Protein AF-A0AAV3HNU1-F1 (afdb_monomer_lite)

Structure (mmCIF, N/CA/C/O backbone):
data_AF-A0AAV3HNU1-F1
#
_entry.id   AF-A0AAV3HNU1-F1
#
loop_
_atom_site.group_PDB
_atom_site.id
_atom_site.type_symbol
_atom_site.label_atom_id
_atom_site.label_alt_id
_atom_site.label_comp_id
_atom_site.label_asym_id
_atom_site.label_entity_id
_atom_site.label_seq_id
_atom_site.pdbx_PDB_ins_code
_atom_site.Cartn_x
_atom_site.Cartn_y
_atom_site.Cartn_z
_atom_site.occupancy
_atom_site.B_iso_or_equiv
_atom_site.auth_seq_id
_atom_site.auth_comp_id
_atom_site.auth_asym_id
_atom_site.auth_atom_id
_atom_site.pdbx_PDB_model_num
ATOM 1 N N . MET A 1 1 ? -1.189 5.387 3.495 1.00 84.12 1 MET A N 1
ATOM 2 C CA . MET A 1 1 ? -0.755 4.188 4.247 1.00 84.12 1 MET A CA 1
ATOM 3 C C . MET A 1 1 ? -0.101 3.143 3.357 1.00 84.12 1 MET A C 1
ATOM 5 O O . MET A 1 1 ? 0.985 2.709 3.705 1.00 84.12 1 MET A O 1
ATOM 9 N N . LEU A 1 2 ? -0.701 2.771 2.221 1.00 89.12 2 LEU A N 1
ATOM 10 C CA . LEU A 1 2 ? -0.192 1.687 1.368 1.00 89.12 2 LEU A CA 1
ATOM 11 C C . LEU A 1 2 ? 1.288 1.800 0.977 1.00 89.12 2 LEU A C 1
ATOM 13 O O . LEU A 1 2 ? 2.003 0.831 1.157 1.00 89.12 2 LEU A O 1
ATOM 17 N N . ILE A 1 3 ? 1.782 2.970 0.557 1.00 90.56 3 ILE A N 1
ATOM 18 C CA . ILE A 1 3 ? 3.215 3.147 0.229 1.00 90.56 3 ILE A CA 1
ATOM 19 C C . ILE A 1 3 ? 4.121 2.844 1.435 1.00 90.56 3 ILE A C 1
ATOM 21 O O . ILE A 1 3 ? 5.140 2.176 1.309 1.00 90.56 3 ILE A O 1
ATOM 25 N N . GLN A 1 4 ? 3.747 3.308 2.631 1.00 88.56 4 GLN A N 1
ATOM 26 C CA . GLN A 1 4 ? 4.532 3.057 3.846 1.00 88.56 4 GLN A CA 1
ATOM 27 C C . GLN A 1 4 ? 4.512 1.580 4.242 1.00 88.56 4 GLN A C 1
ATOM 29 O O . GLN A 1 4 ? 5.512 1.069 4.738 1.00 88.56 4 GLN A O 1
ATOM 34 N N . MET A 1 5 ? 3.379 0.911 4.022 1.00 90.25 5 MET A N 1
ATOM 35 C CA . MET A 1 5 ? 3.245 -0.529 4.213 1.00 90.25 5 MET A CA 1
ATOM 36 C C . MET A 1 5 ? 4.103 -1.289 3.200 1.00 90.25 5 MET A C 1
ATOM 38 O O . MET A 1 5 ? 4.902 -2.114 3.611 1.00 90.25 5 MET A O 1
ATOM 42 N N . ALA A 1 6 ? 4.034 -0.934 1.917 1.00 91.12 6 ALA A N 1
ATOM 43 C CA . ALA A 1 6 ? 4.838 -1.536 0.858 1.00 91.12 6 ALA A CA 1
ATOM 44 C C . ALA A 1 6 ? 6.344 -1.430 1.128 1.00 91.12 6 ALA A C 1
ATOM 46 O O . ALA A 1 6 ? 7.061 -2.399 0.916 1.00 91.12 6 ALA A O 1
ATOM 47 N N . ASN A 1 7 ? 6.807 -0.294 1.665 1.00 91.31 7 ASN A N 1
ATOM 48 C CA . ASN A 1 7 ? 8.202 -0.134 2.080 1.00 91.31 7 ASN A CA 1
ATOM 49 C C . ASN A 1 7 ? 8.568 -1.028 3.271 1.00 91.31 7 ASN 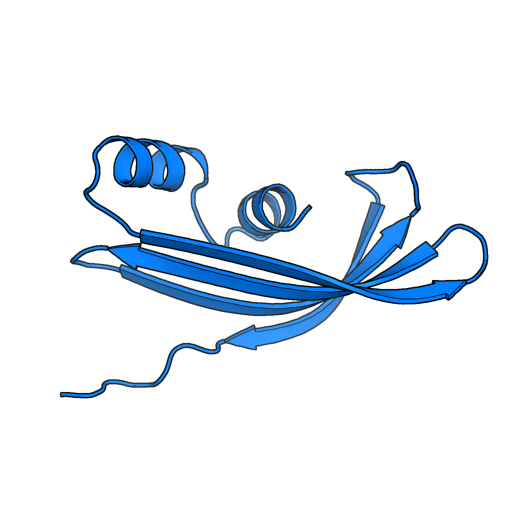A C 1
ATOM 51 O O . ASN A 1 7 ? 9.661 -1.573 3.339 1.00 91.31 7 ASN A O 1
ATOM 55 N N . ARG A 1 8 ? 7.673 -1.121 4.260 1.00 90.44 8 ARG A N 1
ATOM 56 C CA . ARG A 1 8 ? 7.937 -1.821 5.523 1.00 90.44 8 ARG A CA 1
ATOM 57 C C . ARG A 1 8 ? 7.847 -3.338 5.392 1.00 90.44 8 ARG A C 1
ATOM 59 O O . ARG A 1 8 ? 8.577 -4.036 6.080 1.00 90.44 8 ARG A O 1
ATOM 66 N N . GLU A 1 9 ? 6.944 -3.812 4.547 1.00 91.81 9 GLU A N 1
ATOM 67 C CA . GLU A 1 9 ? 6.761 -5.225 4.208 1.00 91.81 9 GLU A CA 1
ATOM 68 C C . GLU A 1 9 ? 7.608 -5.638 2.991 1.00 91.81 9 GLU A C 1
ATOM 70 O O . GLU A 1 9 ? 7.436 -6.735 2.468 1.00 91.81 9 GLU A O 1
ATOM 75 N N . GLU A 1 10 ? 8.491 -4.747 2.520 1.00 92.31 10 GLU A N 1
ATOM 76 C CA . GLU A 1 10 ? 9.452 -4.996 1.437 1.00 92.31 10 GLU A CA 1
ATOM 77 C C . GLU A 1 10 ? 8.804 -5.468 0.122 1.00 92.31 10 GLU A C 1
ATOM 79 O O . GLU A 1 10 ? 9.399 -6.198 -0.667 1.00 92.31 10 GLU A O 1
ATOM 84 N N . TRP A 1 11 ? 7.571 -5.031 -0.154 1.00 90.81 11 TRP A N 1
ATOM 85 C CA . TRP A 1 11 ? 6.905 -5.313 -1.430 1.00 90.81 11 TRP A CA 1
ATOM 86 C C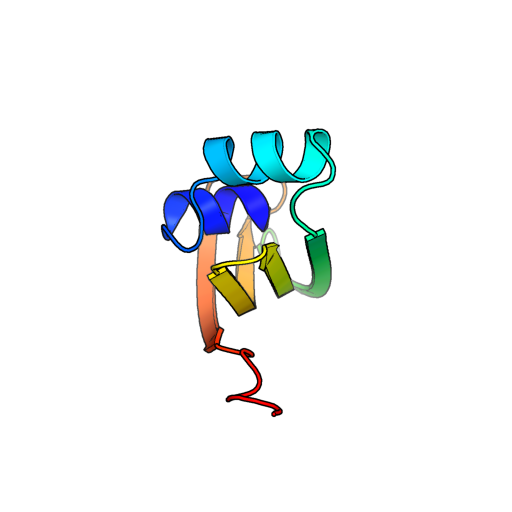 . TRP A 1 11 ? 7.584 -4.577 -2.584 1.00 90.81 11 TRP A C 1
ATOM 88 O O . TRP A 1 11 ? 7.594 -5.063 -3.714 1.00 90.81 11 TRP A O 1
ATOM 98 N N . LEU A 1 12 ? 8.098 -3.381 -2.293 1.00 88.69 12 LEU A N 1
ATOM 99 C CA . LEU A 1 12 ? 8.706 -2.446 -3.229 1.00 88.69 12 LEU A CA 1
ATOM 100 C C . LEU A 1 12 ? 9.765 -1.620 -2.498 1.00 88.69 12 LEU A C 1
ATOM 102 O O . LEU A 1 12 ? 9.519 -1.158 -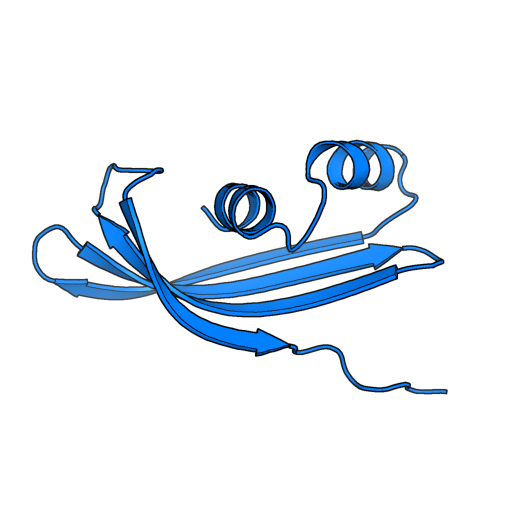1.382 1.00 88.69 12 LEU A O 1
ATOM 106 N N . ASP A 1 13 ? 10.888 -1.346 -3.161 1.00 90.56 13 ASP A N 1
ATOM 107 C CA . ASP A 1 13 ? 11.768 -0.252 -2.752 1.00 90.56 13 ASP A CA 1
ATOM 108 C C . ASP A 1 13 ? 11.087 1.069 -3.125 1.00 90.56 13 ASP A C 1
ATOM 110 O O . ASP A 1 13 ? 10.961 1.414 -4.303 1.00 90.56 13 ASP A O 1
ATOM 114 N N . VAL A 1 14 ? 10.597 1.799 -2.121 1.00 90.81 14 VAL A N 1
ATOM 115 C CA . VAL A 1 14 ? 9.850 3.040 -2.355 1.00 90.81 14 VAL A CA 1
ATOM 116 C C . VAL A 1 14 ? 10.728 4.134 -2.953 1.00 90.81 14 VAL A C 1
ATOM 118 O O . VAL A 1 14 ? 10.216 4.952 -3.715 1.00 90.81 14 VAL A O 1
ATOM 121 N N . HIS A 1 15 ? 12.026 4.158 -2.650 1.00 92.12 15 HIS A N 1
ATOM 122 C CA . HIS A 1 15 ? 12.926 5.150 -3.223 1.00 92.12 15 HIS A CA 1
ATOM 123 C C . HIS A 1 15 ? 13.127 4.890 -4.718 1.00 92.12 15 HIS A C 1
ATOM 125 O O . HIS A 1 15 ? 12.844 5.781 -5.518 1.00 92.12 15 HIS A O 1
ATOM 131 N N . GLU A 1 16 ? 13.483 3.656 -5.099 1.00 92.12 16 GLU A N 1
ATOM 132 C CA . GLU A 1 16 ? 13.620 3.267 -6.513 1.00 92.12 16 GLU A CA 1
ATOM 133 C C . GLU A 1 16 ? 12.301 3.476 -7.278 1.00 92.12 16 GLU A C 1
ATOM 135 O O . GLU A 1 16 ? 12.283 4.023 -8.385 1.00 92.12 16 GLU A O 1
ATOM 140 N N . MET A 1 17 ? 11.183 3.059 -6.678 1.00 91.38 17 MET A N 1
ATOM 141 C CA . MET A 1 17 ? 9.847 3.199 -7.253 1.00 91.38 17 MET A CA 1
ATOM 142 C C . MET A 1 17 ? 9.525 4.666 -7.566 1.00 91.38 17 MET A C 1
ATOM 144 O O . MET A 1 17 ? 9.105 4.964 -8.685 1.00 91.38 17 MET A O 1
ATOM 148 N N . MET A 1 18 ? 9.723 5.583 -6.609 1.00 92.50 18 MET A N 1
ATOM 149 C CA . MET A 1 18 ? 9.436 7.009 -6.810 1.00 92.50 18 MET A CA 1
ATOM 150 C C . MET A 1 18 ? 10.305 7.606 -7.917 1.00 92.50 18 MET A C 1
ATOM 152 O O . MET A 1 18 ? 9.765 8.244 -8.818 1.00 92.50 18 MET A O 1
ATOM 156 N N . GLU A 1 19 ? 11.613 7.333 -7.919 1.00 94.75 19 GLU A N 1
ATOM 157 C CA . GLU A 1 19 ? 12.522 7.840 -8.956 1.00 94.75 19 GLU A CA 1
ATOM 158 C C . GLU A 1 19 ? 12.104 7.389 -10.362 1.00 94.75 19 GLU A C 1
ATOM 160 O O . GLU A 1 19 ? 12.115 8.172 -11.318 1.00 94.75 19 GLU A O 1
ATOM 165 N N . ARG A 1 20 ? 11.701 6.122 -10.514 1.00 93.50 20 ARG A N 1
ATOM 166 C CA . ARG A 1 20 ? 11.265 5.583 -11.810 1.00 93.50 20 ARG A CA 1
ATOM 167 C C . ARG A 1 20 ? 9.921 6.142 -12.259 1.00 93.50 20 ARG A C 1
ATOM 169 O O . ARG A 1 20 ? 9.764 6.399 -13.455 1.00 93.50 20 ARG A O 1
ATOM 176 N N . VAL A 1 21 ? 8.974 6.325 -11.341 1.00 93.06 21 VAL A N 1
ATOM 177 C CA . VAL A 1 21 ? 7.667 6.931 -11.639 1.00 93.06 21 VAL A CA 1
ATOM 178 C C . VAL A 1 21 ? 7.842 8.396 -12.049 1.00 93.06 21 VAL A C 1
ATOM 180 O O . VAL A 1 21 ? 7.329 8.796 -13.090 1.00 93.06 21 VAL A O 1
ATOM 183 N N . GLU A 1 22 ? 8.639 9.178 -11.315 1.00 93.75 22 GLU A N 1
ATOM 184 C CA . GLU A 1 22 ? 8.938 10.581 -11.649 1.00 93.75 22 GLU A CA 1
ATOM 185 C C . GLU A 1 22 ? 9.659 10.716 -12.998 1.00 93.75 22 GLU A C 1
ATOM 187 O O . GLU A 1 22 ? 9.357 11.602 -13.803 1.00 93.75 22 GLU A O 1
ATOM 192 N N . ALA A 1 23 ? 10.562 9.782 -13.306 1.00 94.81 23 ALA A N 1
ATOM 193 C CA . ALA A 1 23 ? 11.221 9.702 -14.606 1.00 94.81 23 ALA A CA 1
ATOM 194 C C . ALA A 1 23 ? 10.308 9.194 -15.743 1.00 94.81 23 ALA A C 1
ATOM 196 O O . ALA A 1 23 ? 10.794 9.030 -16.864 1.00 94.81 23 ALA A O 1
ATOM 197 N N . HIS A 1 24 ? 9.022 8.923 -15.480 1.00 92.44 24 HIS A N 1
ATOM 198 C CA . HIS A 1 24 ? 8.056 8.346 -16.426 1.00 92.44 24 HIS A CA 1
ATOM 199 C C . HIS A 1 24 ? 8.515 6.995 -17.014 1.00 92.44 24 HIS A C 1
ATOM 201 O O . HIS A 1 24 ? 8.214 6.648 -18.158 1.00 92.44 24 HIS A O 1
ATOM 207 N N . LYS A 1 25 ? 9.286 6.225 -16.237 1.00 93.00 25 LYS A N 1
ATOM 208 C CA . LYS A 1 25 ? 9.817 4.898 -16.602 1.00 93.00 25 LYS A CA 1
ATOM 209 C C . LYS A 1 25 ? 9.054 3.742 -15.958 1.00 93.00 25 LYS A C 1
ATOM 211 O O . LYS A 1 25 ? 9.322 2.589 -16.297 1.00 93.00 25 LYS A O 1
ATOM 216 N N . ALA A 1 26 ? 8.147 4.046 -15.040 1.00 93.19 26 ALA A N 1
ATOM 217 C CA . ALA A 1 26 ? 7.290 3.091 -14.363 1.00 93.19 26 ALA A CA 1
ATOM 218 C C . ALA A 1 26 ? 5.904 3.697 -14.137 1.00 93.19 26 ALA A C 1
ATOM 220 O O . ALA A 1 26 ? 5.738 4.917 -14.150 1.00 93.19 26 ALA A O 1
ATOM 221 N N . HIS A 1 27 ? 4.928 2.827 -13.912 1.00 93.12 27 HIS A N 1
ATOM 222 C CA . HIS A 1 27 ? 3.559 3.184 -13.566 1.00 93.12 27 HIS A CA 1
ATOM 223 C C . HIS A 1 27 ? 3.245 2.702 -12.153 1.00 93.12 27 HIS A C 1
ATOM 225 O O . HIS A 1 27 ? 3.652 1.602 -11.775 1.00 93.12 27 HIS A O 1
ATOM 231 N N . LEU A 1 28 ? 2.544 3.532 -11.383 1.00 93.69 28 LEU A N 1
ATOM 232 C CA . LEU A 1 28 ? 2.135 3.240 -10.014 1.00 93.69 28 LEU A CA 1
ATOM 233 C C . LEU A 1 28 ? 0.651 3.557 -9.855 1.00 93.69 28 LEU A C 1
ATOM 235 O O . LEU A 1 28 ? 0.229 4.697 -10.044 1.00 93.69 28 LEU A O 1
ATOM 239 N N . GLU A 1 29 ? -0.114 2.559 -9.434 1.00 93.69 29 GLU A N 1
ATOM 240 C CA . GLU A 1 29 ? -1.512 2.700 -9.052 1.00 93.69 29 GLU A CA 1
ATOM 241 C C . GLU A 1 29 ? -1.705 2.297 -7.599 1.00 93.69 29 GLU A C 1
ATOM 243 O O . GLU A 1 29 ? -1.154 1.306 -7.116 1.00 93.69 29 GLU A O 1
ATOM 248 N N . LEU A 1 30 ? -2.506 3.092 -6.898 1.00 93.31 30 LEU A N 1
ATOM 249 C CA . LEU A 1 30 ? -2.802 2.921 -5.488 1.00 93.31 30 LEU A CA 1
ATOM 250 C C . LEU A 1 30 ? -4.275 3.225 -5.268 1.00 93.31 30 LEU A C 1
ATOM 252 O O . LEU A 1 30 ? -4.735 4.307 -5.633 1.00 93.31 30 LEU A O 1
ATOM 256 N N . ASN A 1 31 ? -4.978 2.334 -4.585 1.00 93.50 31 ASN A N 1
ATOM 257 C CA . ASN A 1 31 ? -6.270 2.665 -3.998 1.00 93.50 31 ASN A CA 1
ATOM 258 C C . ASN A 1 31 ? -6.404 2.004 -2.635 1.00 93.50 31 ASN A C 1
ATOM 260 O O . ASN A 1 31 ? -5.931 0.889 -2.431 1.00 93.50 31 ASN A O 1
ATOM 264 N N . ALA A 1 32 ? -7.053 2.689 -1.707 1.00 92.12 32 ALA A N 1
ATOM 265 C CA . ALA A 1 32 ? -7.411 2.133 -0.419 1.00 92.12 32 ALA A CA 1
ATOM 266 C C . ALA A 1 32 ? -8.745 2.710 0.024 1.00 92.12 32 ALA A C 1
ATOM 268 O O . ALA A 1 32 ? -8.890 3.927 0.132 1.00 92.12 32 ALA A O 1
ATOM 269 N N . ASP A 1 33 ? -9.654 1.819 0.388 1.00 93.75 33 ASP A N 1
ATOM 270 C CA . ASP A 1 33 ? -10.979 2.159 0.869 1.00 93.75 33 ASP A CA 1
ATOM 271 C C . ASP A 1 33 ? -11.140 1.696 2.318 1.00 93.75 33 ASP A C 1
ATOM 273 O O . ASP A 1 33 ? -10.603 0.670 2.744 1.00 93.75 33 ASP A O 1
ATOM 277 N N . ILE A 1 34 ? -11.856 2.482 3.122 1.00 93.62 34 ILE A N 1
ATOM 278 C CA . ILE A 1 34 ? -12.241 2.084 4.480 1.00 93.62 34 ILE A CA 1
ATOM 279 C C . ILE A 1 34 ? -13.557 1.319 4.371 1.00 93.62 34 ILE A C 1
ATOM 281 O O . ILE A 1 34 ? -14.586 1.903 4.041 1.00 93.62 34 ILE A O 1
ATOM 285 N N . THR A 1 35 ? -13.532 0.027 4.684 1.00 94.50 35 THR A N 1
ATOM 286 C CA . THR A 1 35 ? -14.716 -0.841 4.638 1.00 94.50 35 THR A CA 1
ATOM 287 C C . THR A 1 35 ? -15.553 -0.727 5.906 1.00 94.50 35 THR A C 1
ATOM 289 O O . THR A 1 35 ? -16.779 -0.807 5.862 1.00 94.50 35 THR A O 1
ATOM 292 N N . SER A 1 36 ? -14.914 -0.513 7.058 1.00 93.88 36 SER A N 1
ATOM 293 C CA . SER A 1 36 ? -15.609 -0.275 8.323 1.00 93.88 36 SER A CA 1
ATOM 294 C C . SER A 1 36 ? -14.724 0.435 9.344 1.00 93.88 36 SER A C 1
ATOM 296 O O . SER A 1 36 ? -13.501 0.510 9.214 1.00 93.88 36 SER A O 1
ATOM 298 N N . THR A 1 37 ? -15.339 0.954 10.404 1.00 93.31 37 THR A N 1
ATOM 299 C CA . THR A 1 37 ? -14.619 1.504 11.557 1.00 93.31 37 THR A CA 1
ATOM 300 C C . THR A 1 37 ? -15.174 0.913 12.848 1.00 93.31 37 THR A C 1
ATOM 302 O O . THR A 1 37 ? -16.375 0.696 12.983 1.00 93.31 37 THR A O 1
ATOM 305 N N . SER A 1 38 ? -14.292 0.628 13.805 1.00 93.12 38 SER A N 1
ATOM 306 C CA . SER A 1 38 ? -14.668 0.168 15.143 1.00 93.12 38 SER A CA 1
ATOM 307 C C . SER A 1 38 ? -13.800 0.858 16.186 1.00 93.12 38 SER A C 1
ATOM 309 O O . SER A 1 38 ? -12.577 0.678 16.246 1.00 93.12 38 SER A O 1
ATOM 311 N N . GLY A 1 39 ? -14.429 1.704 17.002 1.00 92.25 39 GLY A N 1
ATOM 312 C CA . GLY A 1 39 ? -13.739 2.526 17.991 1.00 92.25 39 GLY A CA 1
ATOM 313 C C . GLY A 1 39 ? -12.652 3.397 17.353 1.00 92.25 39 GLY A C 1
ATOM 314 O O . GLY A 1 39 ? -12.942 4.319 16.600 1.00 92.25 39 GLY A O 1
ATOM 315 N N . LYS A 1 40 ? -11.382 3.111 17.668 1.00 92.88 40 LYS A N 1
ATOM 316 C CA . LYS A 1 40 ? -10.211 3.838 17.137 1.00 92.88 40 LYS A CA 1
ATOM 317 C C . LYS A 1 40 ? -9.504 3.102 15.994 1.00 92.88 40 LYS A C 1
ATOM 319 O O . LYS A 1 40 ? -8.369 3.456 15.679 1.00 92.88 40 LYS A O 1
ATOM 324 N N . ARG A 1 41 ? -10.112 2.062 15.417 1.00 92.31 41 ARG A N 1
ATOM 325 C CA . ARG A 1 41 ? -9.545 1.291 14.301 1.00 92.31 41 ARG A CA 1
ATOM 326 C C . ARG A 1 41 ? -10.398 1.466 13.050 1.00 92.31 41 ARG A C 1
ATOM 328 O O . ARG A 1 41 ? -11.623 1.417 13.130 1.00 92.31 41 ARG A O 1
ATOM 335 N N . ALA A 1 42 ? -9.737 1.652 11.918 1.00 93.12 42 ALA A N 1
ATOM 336 C CA . ALA A 1 42 ? -10.334 1.565 10.595 1.00 93.12 42 ALA A CA 1
ATOM 337 C C . ALA A 1 42 ? -9.895 0.249 9.954 1.00 93.12 42 ALA A C 1
ATOM 339 O O . ALA A 1 42 ? -8.728 -0.128 10.073 1.00 93.12 42 ALA A O 1
ATOM 340 N N . TYR A 1 43 ? -10.836 -0.440 9.325 1.00 94.50 43 TYR A N 1
ATOM 341 C CA . TYR A 1 43 ? -10.611 -1.630 8.519 1.00 94.50 43 TYR A CA 1
ATOM 342 C C . TYR A 1 43 ? -10.686 -1.206 7.065 1.00 94.50 43 TYR A C 1
ATOM 344 O O . TYR A 1 43 ? -11.569 -0.437 6.682 1.00 94.50 43 TYR A O 1
ATOM 352 N N . SER A 1 44 ? -9.729 -1.675 6.288 1.00 94.44 44 SER A N 1
ATOM 353 C CA . SER A 1 44 ? -9.487 -1.203 4.945 1.00 94.44 44 SER A CA 1
ATOM 354 C C . SER A 1 44 ? -9.097 -2.339 4.034 1.00 94.44 44 SER A C 1
ATOM 356 O O . SER A 1 44 ? -8.448 -3.302 4.438 1.00 94.44 44 SER A O 1
ATOM 358 N N . GLU A 1 45 ? -9.453 -2.152 2.780 1.00 95.94 45 GLU A N 1
ATOM 359 C CA . GLU A 1 45 ? -8.964 -2.945 1.671 1.00 95.94 45 GLU A CA 1
ATOM 360 C C . GLU A 1 45 ? -8.206 -1.999 0.759 1.00 95.94 45 GLU A C 1
ATOM 362 O O . GLU A 1 45 ? -8.599 -0.846 0.567 1.00 95.94 45 GLU A O 1
ATOM 367 N N . GLY A 1 46 ? -7.070 -2.447 0.252 1.00 94.31 46 GLY A N 1
ATOM 368 C CA . GLY A 1 46 ? -6.269 -1.641 -0.641 1.00 94.31 46 GLY A CA 1
ATOM 369 C C . GLY A 1 46 ? -5.590 -2.476 -1.696 1.00 94.31 46 GLY A C 1
ATOM 370 O O . GLY A 1 46 ? -5.362 -3.669 -1.516 1.00 94.31 46 GLY A O 1
ATOM 371 N N . TYR A 1 47 ? -5.243 -1.822 -2.792 1.00 94.38 47 TYR A N 1
ATOM 372 C CA . TYR A 1 47 ? -4.412 -2.396 -3.827 1.00 94.38 47 TYR A CA 1
ATOM 373 C C . TYR A 1 47 ? -3.246 -1.464 -4.143 1.00 94.38 47 TYR A C 1
ATOM 375 O O . TYR A 1 47 ? -3.363 -0.235 -4.092 1.00 94.38 47 TYR A O 1
ATOM 383 N N . ILE A 1 48 ? -2.111 -2.072 -4.464 1.00 93.94 48 ILE A N 1
ATOM 384 C CA . ILE A 1 48 ? -0.929 -1.404 -4.987 1.00 93.94 48 ILE A CA 1
ATOM 385 C C . ILE A 1 48 ? -0.437 -2.175 -6.201 1.00 93.94 48 ILE A C 1
ATOM 387 O O . ILE A 1 48 ? -0.141 -3.367 -6.107 1.00 93.94 48 ILE A O 1
ATOM 391 N N . THR A 1 49 ? -0.334 -1.471 -7.322 1.00 93.56 49 THR A N 1
ATOM 392 C CA . THR A 1 49 ? 0.226 -1.998 -8.562 1.00 93.56 49 THR A CA 1
ATOM 393 C C . THR A 1 49 ? 1.384 -1.111 -8.980 1.00 93.56 49 THR A C 1
ATOM 395 O O . THR A 1 49 ? 1.222 0.095 -9.134 1.00 93.56 49 THR A O 1
ATOM 398 N N . TYR A 1 50 ? 2.554 -1.702 -9.164 1.00 92.19 50 TYR A N 1
ATOM 399 C CA . TYR A 1 50 ? 3.734 -1.049 -9.704 1.00 92.19 50 TYR A CA 1
ATOM 400 C C . TYR A 1 50 ? 4.237 -1.864 -10.885 1.00 92.19 50 TYR A C 1
ATOM 402 O O . TYR A 1 50 ? 4.499 -3.056 -10.749 1.00 92.19 50 TYR A O 1
ATOM 410 N N . SER A 1 51 ? 4.408 -1.224 -12.034 1.00 91.31 51 SER A N 1
ATOM 411 C CA . SER A 1 51 ? 4.913 -1.889 -13.232 1.00 91.31 51 SER A CA 1
ATOM 412 C C . SER A 1 51 ? 5.985 -1.055 -13.914 1.00 91.31 51 SER A C 1
ATOM 414 O O . SER A 1 51 ? 5.759 0.110 -14.249 1.00 91.31 51 SER A O 1
ATOM 416 N N . ASP A 1 52 ? 7.127 -1.677 -14.184 1.00 88.50 52 ASP A N 1
ATOM 417 C CA . ASP A 1 52 ? 8.158 -1.175 -15.084 1.00 88.50 52 ASP A CA 1
ATOM 418 C C . ASP A 1 52 ? 8.489 -2.217 -16.169 1.00 88.50 52 ASP A C 1
ATOM 420 O O . ASP A 1 52 ? 7.865 -3.272 -16.258 1.00 88.50 52 ASP A O 1
ATOM 424 N N . ARG A 1 53 ? 9.474 -1.927 -17.030 1.00 83.56 53 ARG A N 1
ATOM 425 C CA . ARG A 1 53 ? 9.871 -2.825 -18.136 1.00 83.56 53 ARG A CA 1
ATOM 426 C C . ARG A 1 53 ? 10.379 -4.209 -17.703 1.00 83.56 53 ARG A C 1
ATOM 428 O O . ARG A 1 53 ? 10.534 -5.076 -18.552 1.00 83.56 53 ARG A O 1
ATOM 435 N N . SER A 1 54 ? 10.720 -4.388 -16.434 1.00 81.19 54 SER A N 1
ATOM 436 C CA . SER A 1 54 ? 11.407 -5.563 -15.888 1.00 81.19 54 SER A CA 1
ATOM 437 C C . SER A 1 54 ? 10.704 -6.197 -14.690 1.00 81.19 54 SER A C 1
ATOM 439 O O . SER A 1 54 ? 11.026 -7.325 -14.325 1.00 81.19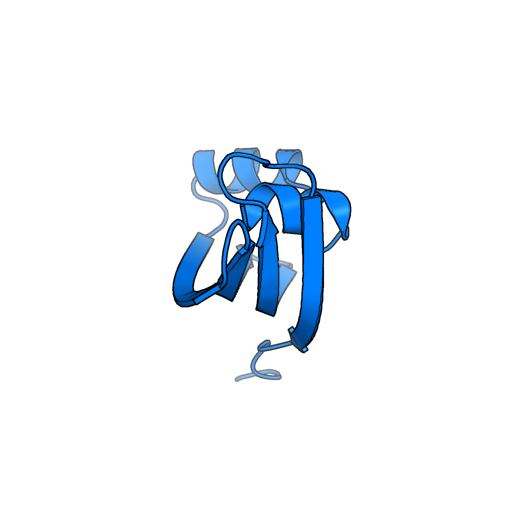 54 SER A O 1
ATOM 441 N N . ARG A 1 55 ? 9.790 -5.473 -14.044 1.00 82.38 55 ARG A N 1
ATOM 442 C CA . ARG A 1 55 ? 9.170 -5.850 -12.778 1.00 82.38 55 ARG A CA 1
ATOM 443 C C . ARG A 1 55 ? 7.708 -5.446 -12.773 1.00 82.38 55 ARG A C 1
ATOM 445 O O . ARG A 1 55 ? 7.355 -4.339 -13.172 1.00 82.38 55 ARG A O 1
ATOM 452 N N . ASN A 1 56 ? 6.882 -6.337 -12.249 1.00 88.62 56 ASN A N 1
ATOM 453 C CA . ASN A 1 56 ? 5.492 -6.063 -11.940 1.00 88.62 56 ASN A CA 1
ATOM 454 C C . ASN A 1 56 ? 5.231 -6.522 -10.506 1.00 88.62 56 ASN A C 1
ATOM 456 O O . ASN A 1 56 ? 5.528 -7.660 -10.148 1.00 88.62 56 ASN A O 1
ATOM 460 N N . VAL A 1 57 ? 4.716 -5.619 -9.686 1.00 90.12 57 VAL A N 1
ATOM 461 C CA . VAL A 1 57 ? 4.249 -5.898 -8.336 1.00 90.12 57 VAL A CA 1
ATOM 462 C C . VAL A 1 57 ? 2.780 -5.551 -8.299 1.00 90.12 57 VAL A C 1
ATOM 464 O O . VAL A 1 57 ? 2.402 -4.426 -8.599 1.00 90.12 57 VAL A O 1
ATOM 467 N N . CYS A 1 58 ? 1.961 -6.507 -7.888 1.00 91.94 58 CYS A N 1
ATOM 468 C CA . CYS A 1 58 ? 0.542 -6.299 -7.667 1.00 91.94 58 CYS A CA 1
ATOM 469 C C . CYS A 1 58 ? 0.188 -6.947 -6.335 1.00 91.94 58 CYS A C 1
ATOM 471 O O . CYS A 1 58 ? 0.307 -8.165 -6.195 1.00 91.94 58 CYS A O 1
ATOM 473 N N . LYS A 1 59 ? -0.222 -6.137 -5.358 1.00 94.00 59 LYS A N 1
ATOM 474 C CA . LYS A 1 59 ? -0.668 -6.609 -4.045 1.00 94.00 59 LYS A CA 1
ATOM 475 C C . LYS A 1 59 ? -2.064 -6.078 -3.763 1.00 94.00 59 LYS A C 1
ATOM 477 O O . LYS A 1 59 ? -2.297 -4.873 -3.844 1.00 94.00 59 LYS A O 1
ATOM 482 N N . GLN A 1 60 ? -2.963 -6.970 -3.379 1.00 94.69 60 GLN A N 1
ATOM 483 C CA . GLN A 1 60 ? -4.224 -6.654 -2.721 1.00 94.69 60 GLN A CA 1
ATOM 484 C C . GLN A 1 60 ? -4.076 -6.981 -1.242 1.00 94.69 60 GLN A C 1
ATOM 486 O O . GLN A 1 60 ? -3.599 -8.053 -0.883 1.00 94.69 60 GLN A O 1
ATOM 491 N N . VAL A 1 61 ? -4.445 -6.049 -0.376 1.00 95.06 61 VAL A N 1
ATOM 492 C CA . VAL A 1 61 ? -4.228 -6.163 1.062 1.00 95.06 61 VAL A CA 1
ATOM 493 C C . VAL A 1 61 ? -5.485 -5.785 1.825 1.00 95.06 61 VAL A C 1
ATOM 495 O O . VAL A 1 61 ? -6.047 -4.707 1.637 1.00 95.06 61 VAL A O 1
ATOM 498 N N . VAL A 1 62 ? -5.885 -6.656 2.746 1.00 95.69 62 VAL A N 1
ATOM 499 C CA . VAL A 1 62 ? -6.885 -6.362 3.770 1.00 95.69 62 VAL A CA 1
ATOM 500 C C . VAL A 1 62 ? -6.134 -6.042 5.049 1.00 95.69 62 VAL A C 1
ATOM 502 O O . VAL A 1 62 ? -5.360 -6.853 5.559 1.00 95.69 62 VAL A O 1
ATOM 505 N N . PHE A 1 63 ? -6.334 -4.848 5.587 1.00 94.38 63 PHE A N 1
ATOM 506 C CA . PHE A 1 63 ? -5.606 -4.388 6.759 1.00 94.38 63 PHE A CA 1
ATOM 507 C C . PHE A 1 63 ? -6.484 -3.539 7.662 1.00 94.38 63 PHE A C 1
ATOM 509 O O . PHE A 1 63 ? -7.479 -2.952 7.256 1.00 94.38 63 PHE A O 1
ATOM 516 N N . ASN A 1 64 ? -6.092 -3.434 8.924 1.00 94.00 64 ASN A N 1
ATOM 517 C CA . ASN A 1 64 ? -6.669 -2.470 9.845 1.00 94.00 64 ASN A CA 1
ATOM 518 C C . ASN A 1 64 ? -5.577 -1.574 10.409 1.00 94.00 64 ASN A C 1
ATOM 520 O O . ASN A 1 64 ? -4.449 -2.017 10.616 1.00 94.00 64 ASN A O 1
ATOM 524 N N . PHE A 1 65 ? -5.909 -0.321 10.693 1.00 92.44 65 PHE A N 1
ATOM 525 C CA . PHE A 1 65 ? -4.985 0.622 11.309 1.00 92.44 65 PHE A CA 1
ATOM 526 C C . PHE A 1 65 ? -5.666 1.451 12.389 1.00 92.44 65 PHE A C 1
ATOM 528 O O . PHE A 1 65 ? -6.878 1.679 12.374 1.00 92.44 65 PHE A O 1
ATOM 535 N N . LYS A 1 66 ? -4.877 1.905 13.362 1.00 93.00 66 LYS A N 1
ATOM 536 C CA . LYS A 1 66 ? -5.359 2.845 14.372 1.00 93.00 66 LYS A CA 1
ATOM 537 C C . LYS A 1 66 ? -5.497 4.229 13.738 1.00 93.00 66 LYS A C 1
ATOM 539 O O . LYS A 1 66 ? -4.526 4.774 13.220 1.00 93.00 66 LYS A O 1
ATOM 544 N N . ILE A 1 67 ? -6.687 4.817 13.828 1.00 85.12 67 ILE A N 1
ATOM 545 C CA . ILE A 1 67 ? -6.976 6.165 13.326 1.00 85.12 67 ILE A CA 1
ATOM 546 C C . ILE A 1 67 ? -5.992 7.153 13.973 1.00 85.12 67 ILE A C 1
ATOM 548 O O . ILE A 1 67 ? -5.722 7.077 15.175 1.00 85.12 67 ILE A O 1
ATOM 552 N N . ASN A 1 68 ? -5.434 8.056 13.163 1.00 84.06 68 ASN A N 1
ATOM 553 C CA . ASN A 1 68 ? -4.358 8.988 13.530 1.00 84.06 68 ASN A CA 1
ATOM 554 C C . ASN A 1 68 ? -3.009 8.324 13.879 1.00 84.06 68 ASN A C 1
ATOM 556 O O . ASN A 1 68 ? -2.162 8.943 14.522 1.00 84.06 68 ASN A O 1
ATOM 560 N N . SER A 1 69 ? -2.773 7.074 13.465 1.00 81.94 69 SER A N 1
ATOM 561 C CA . SER A 1 69 ? -1.473 6.409 13.582 1.00 81.94 69 SER A CA 1
ATOM 562 C C . SER A 1 69 ? -1.044 5.792 12.255 1.00 81.94 69 SER A C 1
ATOM 564 O O . SER A 1 69 ? -1.694 4.896 11.732 1.00 81.94 69 SER A O 1
ATOM 566 N N . LEU A 1 70 ? 0.107 6.230 11.748 1.00 72.19 70 LEU A N 1
ATOM 567 C CA . LEU A 1 70 ? 0.705 5.703 10.516 1.00 72.19 70 LEU A CA 1
ATOM 568 C C . LEU A 1 70 ? 1.544 4.431 10.738 1.00 72.19 70 LEU A C 1
ATOM 570 O O . LEU A 1 70 ? 1.923 3.751 9.795 1.00 72.19 70 LEU A O 1
ATOM 574 N N . ARG A 1 71 ? 1.864 4.096 11.995 1.00 81.06 71 ARG A N 1
ATOM 575 C CA . ARG A 1 71 ? 2.750 2.962 12.334 1.00 81.06 71 ARG A CA 1
ATOM 576 C C . ARG A 1 71 ? 2.021 1.757 12.912 1.00 81.06 71 ARG A C 1
ATOM 578 O O . ARG A 1 71 ? 2.615 0.687 13.025 1.00 81.06 71 ARG A O 1
ATOM 585 N N . SER A 1 72 ? 0.768 1.943 13.317 1.00 87.69 72 SER A N 1
ATOM 586 C CA . SER A 1 72 ? -0.042 0.921 13.968 1.00 87.69 72 SER A CA 1
ATOM 587 C C . SER A 1 72 ? -1.053 0.377 12.968 1.00 87.69 72 SER A C 1
ATOM 589 O O . SER A 1 72 ? -2.187 0.851 12.909 1.00 87.69 72 SER A O 1
ATOM 591 N N . TYR A 1 73 ? -0.611 -0.603 12.182 1.00 91.69 73 TYR A N 1
ATOM 592 C CA . TYR A 1 73 ? -1.466 -1.398 11.312 1.00 91.69 73 TYR A CA 1
ATOM 593 C C . TYR A 1 73 ? -1.257 -2.891 11.562 1.00 91.69 73 TYR A C 1
ATOM 595 O O . TYR A 1 73 ? -0.274 -3.303 12.178 1.00 91.69 73 TYR A O 1
ATOM 603 N N . SER A 1 74 ? -2.207 -3.688 11.100 1.00 92.75 74 SER A N 1
ATOM 604 C CA . SER A 1 74 ? -2.127 -5.140 11.033 1.00 92.75 74 SER A CA 1
ATOM 605 C C . SER A 1 74 ? -2.730 -5.572 9.709 1.00 92.75 74 SER A C 1
ATOM 607 O O . SER A 1 74 ? -3.831 -5.141 9.364 1.00 92.75 74 SER A O 1
ATOM 609 N N . ILE A 1 75 ? -1.986 -6.393 8.977 1.00 94.44 75 ILE A N 1
ATOM 610 C CA . ILE A 1 75 ? -2.462 -7.048 7.765 1.00 94.44 75 ILE A CA 1
ATOM 611 C C . ILE A 1 75 ? -3.235 -8.289 8.198 1.00 94.44 75 ILE A C 1
ATOM 613 O O . ILE A 1 75 ? -2.770 -9.055 9.042 1.00 94.44 75 ILE A O 1
ATOM 617 N N . SER A 1 76 ? -4.450 -8.420 7.685 1.00 94.19 76 SER A N 1
ATOM 618 C CA . SER A 1 76 ? -5.339 -9.553 7.926 1.00 94.19 76 SER A CA 1
ATOM 619 C C . SER A 1 76 ? -5.327 -10.519 6.749 1.00 94.19 76 SER A C 1
ATOM 621 O O . SER A 1 76 ? -5.441 -11.718 6.969 1.00 94.19 76 SER A O 1
ATOM 623 N N . ASP A 1 77 ? -5.145 -9.999 5.535 1.00 94.38 77 ASP A N 1
ATOM 624 C CA . ASP A 1 77 ? -4.979 -10.800 4.329 1.00 94.38 77 ASP A CA 1
ATOM 625 C C . ASP A 1 77 ? -4.089 -10.066 3.316 1.00 94.38 77 ASP A C 1
ATOM 627 O O . ASP A 1 77 ? -4.081 -8.831 3.269 1.00 94.38 77 ASP A O 1
ATOM 631 N N . LEU A 1 78 ? -3.327 -10.822 2.531 1.00 94.62 78 LEU A N 1
ATOM 632 C CA . LEU A 1 78 ? -2.432 -10.316 1.494 1.00 94.62 78 LEU A CA 1
ATOM 633 C C . LEU A 1 78 ? -2.439 -11.281 0.310 1.00 94.62 78 LEU A C 1
ATOM 635 O O . LEU A 1 78 ? -2.090 -12.452 0.452 1.00 94.62 78 LEU A O 1
ATOM 639 N N . HIS A 1 79 ? -2.780 -10.759 -0.862 1.00 92.88 79 HIS A N 1
ATOM 640 C CA . HIS A 1 79 ? -2.865 -11.525 -2.093 1.00 92.88 79 HIS A CA 1
ATOM 641 C C . HIS A 1 79 ? -2.058 -10.880 -3.219 1.00 92.88 79 HIS A C 1
ATOM 643 O O . HIS A 1 79 ? -2.097 -9.663 -3.418 1.00 92.88 79 HIS A O 1
ATOM 649 N N . ASP A 1 80 ? -1.367 -11.715 -3.990 1.00 90.50 80 ASP A N 1
ATOM 650 C CA . ASP A 1 80 ? -0.637 -11.291 -5.178 1.00 90.50 80 ASP A CA 1
ATOM 651 C C . ASP A 1 80 ? -1.597 -11.280 -6.363 1.00 90.50 80 ASP A C 1
ATOM 653 O O . ASP A 1 80 ? -1.986 -12.322 -6.878 1.00 90.50 80 ASP A O 1
ATOM 657 N N . CYS A 1 81 ? -1.987 -10.083 -6.796 1.00 81.31 81 CYS A N 1
ATOM 658 C CA . CYS A 1 81 ? -2.916 -9.888 -7.910 1.00 81.31 81 CYS A CA 1
ATOM 659 C C . CYS A 1 81 ? -2.219 -9.833 -9.268 1.00 81.31 81 CYS A C 1
ATOM 661 O O . CYS A 1 81 ? -2.818 -9.411 -10.259 1.00 81.31 81 CYS A O 1
ATOM 663 N N . SER A 1 82 ? -0.943 -10.227 -9.322 1.00 66.00 82 SER A N 1
ATOM 664 C CA . SER A 1 82 ? -0.207 -10.342 -10.569 1.00 66.00 82 SER A CA 1
ATOM 665 C C . SER A 1 82 ? -0.948 -11.353 -11.430 1.00 66.00 82 SER A C 1
ATOM 667 O O . SER A 1 82 ? -0.881 -12.556 -11.177 1.00 66.00 82 SER A O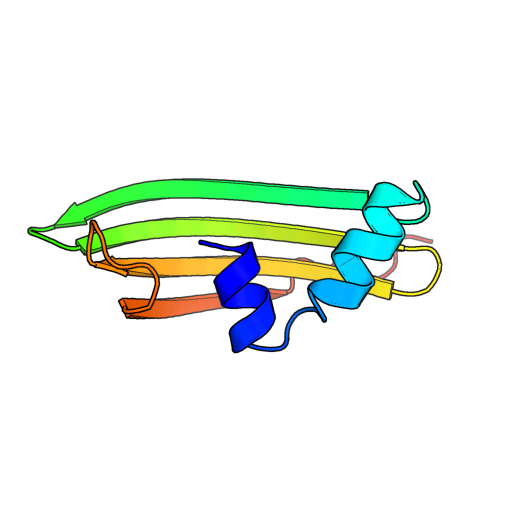 1
ATOM 669 N N . LEU A 1 83 ? -1.687 -10.852 -12.422 1.00 58.62 83 LEU A N 1
ATOM 670 C CA . LEU A 1 83 ? -2.172 -11.660 -13.526 1.00 58.62 83 LEU A CA 1
ATOM 671 C C . LEU A 1 83 ? -0.940 -12.371 -14.076 1.00 58.62 83 LEU A C 1
ATOM 673 O O . LEU A 1 83 ? -0.036 -11.720 -14.602 1.00 58.62 83 LEU A O 1
ATOM 677 N N . GLY A 1 84 ? -0.874 -13.686 -13.869 1.00 45.88 84 GLY A N 1
ATOM 678 C CA . GLY A 1 84 ? 0.108 -14.519 -14.538 1.00 45.88 84 GLY A CA 1
ATOM 679 C C . GLY A 1 84 ? 0.093 -14.170 -16.022 1.00 45.88 84 GLY A C 1
ATOM 680 O O . GLY A 1 84 ? -0.981 -14.088 -16.613 1.00 45.88 84 GLY A O 1
ATOM 681 N N . GLU A 1 85 ? 1.280 -13.870 -16.544 1.00 42.84 85 GLU A N 1
ATOM 682 C CA . GLU A 1 85 ? 1.663 -13.890 -17.956 1.00 42.84 85 GLU A CA 1
ATOM 683 C C . GLU A 1 85 ? 0.490 -13.830 -18.951 1.00 42.84 85 GLU A C 1
ATOM 685 O O . GLU A 1 85 ? -0.014 -14.858 -19.399 1.00 42.84 85 GLU A O 1
ATOM 690 N N . TYR A 1 86 ? 0.076 -12.628 -19.354 1.00 39.03 86 TYR A N 1
ATOM 691 C CA . TYR A 1 86 ? -0.643 -12.480 -20.618 1.00 39.03 86 TYR A CA 1
ATOM 692 C C . TYR A 1 86 ? 0.333 -12.001 -21.695 1.00 39.03 86 TYR A C 1
ATOM 694 O O . TYR A 1 86 ? 0.550 -10.802 -21.837 1.00 39.03 86 TYR A O 1
ATOM 702 N N . T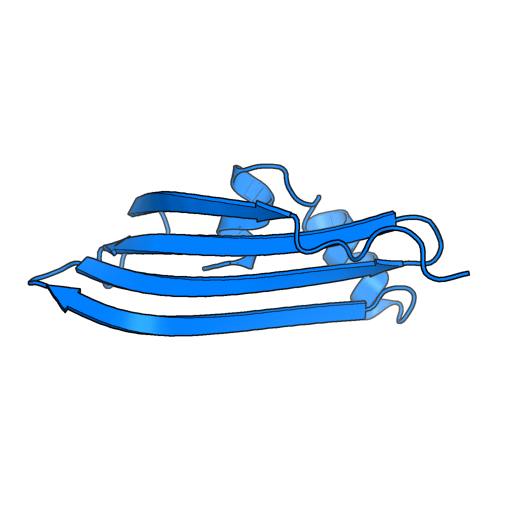YR A 1 87 ? 0.860 -13.016 -22.397 1.00 40.03 87 TYR A N 1
ATOM 703 C CA . TYR A 1 87 ? 1.396 -13.080 -23.769 1.00 40.03 87 TYR A CA 1
ATOM 704 C C . TYR A 1 87 ? 2.541 -12.148 -24.185 1.00 40.03 87 TYR A C 1
ATOM 706 O O . TYR A 1 87 ? 2.307 -10.939 -24.397 1.00 40.03 87 TYR A O 1
#

pLDDT: mean 88.33, std 11.8, range [39.03, 95.94]

Secondary structure (DSSP, 8-state):
-HHHHHHHTTSS-HHHHHHHHHTTSEEEEEEEEEEEEETTEEEEEEEEEEEESS-EEEEEEEEEEETT-SS-EEEEEEEE-------

Foldseek 3Di:
DVLVVCCVVVLDDSVVQVVCVVVVQKDKDKDKDFPDDDDQKTWIWMWIWIDGPPDIFIKIWTKMAGHPDPPGMDTPDIDTPPPPDDD

Radius of gyration: 13.94 Å; chains: 1; bounding box: 29×25×42 Å

Sequence (87 aa):
MLIQMANREEWLDVHEMMERVEAHKAHLELNADITSTSGKRAYSEGYITYSDRSRNVCKQVVFNFKINSLRSYSISDLHDCSLGEYY